Protein AF-A0A509LG43-F1 (afdb_monomer)

Secondary structure (DSSP, 8-state):
-HHHHHHHHTT--SSGGGGT--GGGHHHHHHHHHHSGGGGGSSS---HHHHHHHHHHH-

Structure (mmCIF, N/CA/C/O backbone):
data_AF-A0A50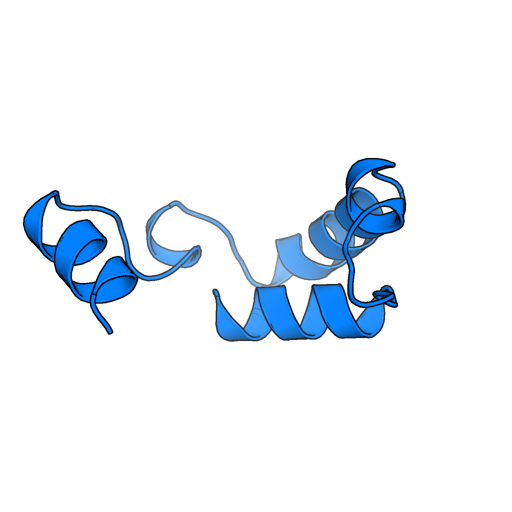9LG43-F1
#
_entry.id   AF-A0A509LG43-F1
#
loop_
_atom_site.group_PDB
_atom_site.id
_atom_site.type_symbol
_atom_site.label_atom_id
_atom_site.label_alt_id
_atom_site.label_comp_id
_atom_site.label_asym_id
_atom_site.label_entity_id
_atom_site.label_seq_id
_atom_site.pdbx_PDB_ins_code
_atom_site.Cartn_x
_atom_site.Cartn_y
_atom_site.Cartn_z
_atom_site.occupancy
_atom_site.B_iso_or_equiv
_atom_site.auth_seq_id
_atom_site.auth_comp_id
_atom_site.auth_asym_id
_atom_site.auth_atom_id
_atom_site.pdbx_PDB_model_num
ATOM 1 N N . GLU A 1 1 ? -14.940 -7.091 -6.022 1.00 87.44 1 GLU A N 1
ATOM 2 C CA . GLU A 1 1 ? -16.011 -6.931 -5.014 1.00 87.44 1 GLU A CA 1
ATOM 3 C C . GLU A 1 1 ? -15.969 -8.032 -3.961 1.00 87.44 1 GLU A C 1
ATOM 5 O O . GLU A 1 1 ? -15.663 -7.699 -2.830 1.00 87.44 1 GLU A O 1
ATOM 10 N N . ALA A 1 2 ? -16.062 -9.321 -4.318 1.00 97.69 2 ALA A N 1
ATOM 11 C CA . ALA A 1 2 ? -16.067 -10.435 -3.348 1.00 97.69 2 ALA A CA 1
ATOM 12 C C . ALA A 1 2 ? -15.001 -10.387 -2.223 1.00 97.69 2 ALA A C 1
ATOM 14 O O . ALA A 1 2 ? -15.302 -10.717 -1.079 1.00 97.69 2 ALA A O 1
ATOM 15 N N . VAL A 1 3 ? -13.764 -9.964 -2.522 1.00 97.56 3 VAL A N 1
ATOM 16 C CA . VAL A 1 3 ? -12.699 -9.809 -1.508 1.00 97.56 3 VAL A CA 1
ATOM 17 C C . VAL A 1 3 ? -13.000 -8.666 -0.529 1.00 97.56 3 VAL A C 1
ATOM 19 O O . VAL A 1 3 ? -12.820 -8.826 0.674 1.00 97.56 3 VAL A O 1
ATOM 22 N N . ALA A 1 4 ? -13.488 -7.526 -1.027 1.00 95.62 4 ALA A N 1
ATOM 23 C CA . ALA A 1 4 ? -13.837 -6.377 -0.194 1.00 95.62 4 ALA A CA 1
ATOM 24 C C . ALA A 1 4 ? -15.055 -6.680 0.694 1.00 95.62 4 ALA A C 1
ATOM 26 O O . ALA A 1 4 ? -15.033 -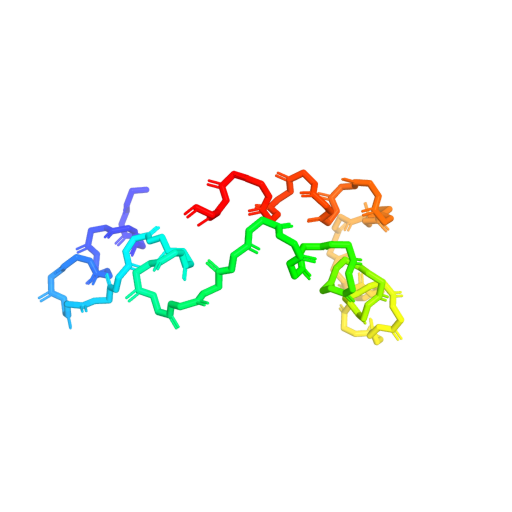6.361 1.882 1.00 95.62 4 ALA A O 1
ATOM 27 N N . ASP A 1 5 ? -16.059 -7.373 0.148 1.00 97.75 5 ASP A N 1
ATOM 28 C CA . ASP A 1 5 ? -17.256 -7.780 0.893 1.00 97.75 5 ASP A CA 1
ATOM 29 C C . ASP A 1 5 ? -16.913 -8.756 2.022 1.00 97.75 5 ASP A C 1
ATOM 31 O O . ASP A 1 5 ? -17.448 -8.663 3.127 1.00 97.75 5 ASP A O 1
ATOM 35 N N . LEU A 1 6 ? -16.007 -9.708 1.764 1.00 98.19 6 LEU A N 1
ATOM 36 C CA . LEU A 1 6 ? -15.545 -10.633 2.794 1.00 98.19 6 LEU A CA 1
ATOM 37 C C . LEU A 1 6 ? -14.820 -9.887 3.916 1.00 98.19 6 LEU A C 1
ATOM 39 O O . LEU A 1 6 ? -15.147 -10.118 5.078 1.00 98.19 6 LEU A O 1
ATOM 43 N N . ASN A 1 7 ? -13.888 -8.992 3.571 1.00 97.88 7 ASN A N 1
ATOM 44 C CA . ASN A 1 7 ? -13.146 -8.186 4.543 1.00 97.88 7 ASN A CA 1
ATOM 45 C C . ASN A 1 7 ? -14.096 -7.407 5.461 1.00 97.88 7 ASN A C 1
ATOM 47 O O . ASN A 1 7 ? -13.924 -7.429 6.677 1.00 97.88 7 ASN A O 1
ATOM 51 N N . GLU A 1 8 ? -15.137 -6.791 4.901 1.00 97.12 8 GLU A N 1
ATOM 52 C CA . GLU A 1 8 ? -16.156 -6.081 5.677 1.00 97.12 8 GLU A CA 1
ATOM 53 C C . GLU A 1 8 ? -16.942 -7.014 6.605 1.00 97.12 8 GLU A C 1
ATOM 55 O O . GLU A 1 8 ? -17.100 -6.718 7.789 1.00 97.12 8 GLU A O 1
ATOM 60 N N . ARG A 1 9 ? -17.373 -8.180 6.111 1.00 98.12 9 ARG A N 1
ATOM 61 C CA . ARG A 1 9 ? -18.140 -9.158 6.903 1.00 98.12 9 ARG A CA 1
ATOM 62 C C . ARG A 1 9 ? -17.380 -9.713 8.104 1.00 98.12 9 ARG A C 1
ATOM 64 O O . ARG A 1 9 ? -18.017 -10.083 9.087 1.00 98.12 9 ARG A O 1
ATOM 71 N N . ILE A 1 10 ? -16.054 -9.807 8.018 1.00 98.25 10 ILE A N 1
ATOM 72 C CA . ILE A 1 10 ? -15.206 -10.319 9.107 1.00 98.25 10 ILE A CA 1
ATOM 73 C C . ILE A 1 10 ? -14.519 -9.205 9.909 1.00 98.25 10 ILE A C 1
ATOM 75 O O . ILE A 1 10 ? -13.728 -9.502 10.801 1.00 98.25 10 ILE A O 1
ATOM 79 N N . GLY A 1 11 ? -14.829 -7.935 9.623 1.00 97.19 11 GLY A N 1
ATOM 80 C CA . GLY A 1 11 ? -14.360 -6.789 10.403 1.00 97.19 11 GLY A CA 1
ATOM 81 C C . GLY A 1 11 ? -12.923 -6.343 10.116 1.00 97.19 11 GLY A C 1
ATOM 82 O O . GLY A 1 11 ? -12.298 -5.744 10.990 1.00 97.19 11 GLY A O 1
ATOM 83 N N . ILE A 1 12 ? -12.381 -6.610 8.923 1.00 98.12 12 ILE A N 1
ATOM 84 C CA . ILE A 1 12 ? -11.077 -6.074 8.509 1.00 98.12 12 ILE A CA 1
ATOM 85 C C . ILE A 1 12 ? -11.219 -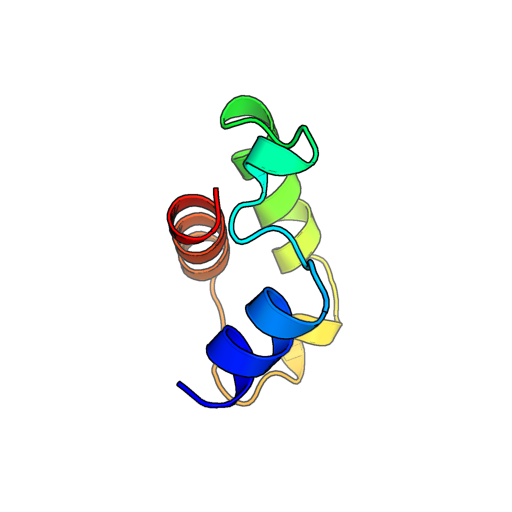4.574 8.181 1.00 98.12 12 ILE A C 1
ATOM 87 O O . ILE A 1 12 ? -12.079 -4.208 7.373 1.00 98.12 12 ILE A O 1
ATOM 91 N N . PRO A 1 13 ? -10.373 -3.696 8.759 1.00 97.12 13 PRO A N 1
ATOM 92 C CA . PRO A 1 13 ? -10.354 -2.272 8.434 1.00 97.12 13 PRO A CA 1
ATOM 93 C C . PRO A 1 13 ? -10.141 -2.011 6.936 1.00 97.12 13 PRO A C 1
ATOM 95 O O . PRO A 1 13 ? -9.349 -2.682 6.276 1.00 97.12 13 PRO A O 1
ATOM 98 N N . LYS A 1 14 ? -10.836 -1.008 6.390 1.00 96.19 14 LYS A N 1
ATOM 99 C CA . LYS A 1 14 ? -10.796 -0.670 4.956 1.00 96.19 14 LYS A CA 1
ATOM 100 C C . LYS A 1 14 ? -9.592 0.196 4.582 1.00 96.19 14 LYS A C 1
ATOM 102 O O . LYS A 1 14 ? -9.284 0.307 3.398 1.00 96.19 14 LYS A O 1
ATOM 107 N N . LYS A 1 15 ? -8.955 0.834 5.568 1.00 97.81 15 LYS A N 1
ATOM 108 C CA . LYS A 1 15 ? -7.913 1.847 5.381 1.00 97.81 15 LYS A CA 1
ATOM 109 C C . LYS A 1 15 ? -6.754 1.654 6.352 1.00 97.81 15 LYS A C 1
ATOM 111 O O . LYS A 1 15 ? -6.974 1.298 7.509 1.00 97.81 15 LYS A O 1
ATOM 116 N N . LEU A 1 16 ? -5.531 1.939 5.905 1.00 98.06 16 LEU A N 1
ATOM 117 C CA . LEU A 1 16 ? -4.329 1.832 6.742 1.00 98.06 16 LEU A CA 1
ATOM 118 C C . LEU A 1 16 ? -4.343 2.843 7.902 1.00 98.06 16 LEU A C 1
ATOM 120 O O . LEU A 1 16 ? -3.881 2.534 9.001 1.00 98.06 16 LEU A O 1
ATOM 124 N N . SER A 1 17 ? -4.958 4.011 7.705 1.00 98.12 17 SER A N 1
ATOM 125 C CA . SER A 1 17 ? -5.158 5.009 8.764 1.00 98.12 17 SER A CA 1
ATOM 126 C C . SER A 1 17 ? -5.958 4.488 9.965 1.00 98.12 17 SER A C 1
ATOM 128 O O . SER A 1 17 ? -5.714 4.902 11.097 1.00 98.12 17 SER A O 1
ATOM 130 N N . GLN A 1 18 ? -6.856 3.515 9.765 1.00 98.12 18 GLN A N 1
ATOM 131 C CA . GLN A 1 18 ? -7.636 2.896 10.848 1.00 98.12 18 GLN A CA 1
ATOM 132 C C . GLN A 1 18 ? -6.790 2.006 11.770 1.00 98.12 18 GLN A C 1
ATOM 134 O O . GLN A 1 18 ? -7.237 1.668 12.864 1.00 98.12 18 GLN A O 1
ATOM 139 N N . VAL A 1 19 ? -5.580 1.638 11.339 1.00 97.31 19 VAL A N 1
ATOM 140 C CA . VAL A 1 19 ? -4.607 0.866 12.128 1.00 97.31 19 VAL A CA 1
ATOM 141 C C . VAL A 1 19 ? -3.363 1.685 12.489 1.00 97.31 19 VAL A C 1
ATOM 143 O O . VAL A 1 19 ? -2.368 1.127 12.941 1.00 97.31 19 VAL A O 1
ATOM 146 N N . GLY A 1 20 ? -3.428 3.012 12.337 1.00 97.56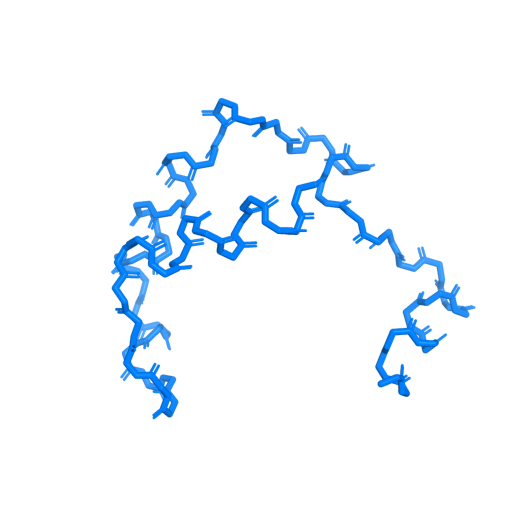 20 GLY A N 1
ATOM 147 C CA . GLY A 1 20 ? -2.411 3.942 12.832 1.00 97.56 20 GLY A CA 1
ATOM 148 C C . GLY A 1 20 ? -1.302 4.307 11.847 1.00 97.56 20 GLY A C 1
ATOM 149 O O . GLY A 1 20 ? -0.390 5.025 12.243 1.00 97.56 20 GLY A O 1
ATOM 150 N N . VAL A 1 21 ? -1.380 3.865 10.588 1.00 97.94 21 VAL A N 1
ATOM 151 C CA . VAL A 1 21 ? -0.462 4.327 9.534 1.00 97.94 21 VAL A CA 1
ATOM 152 C C . VAL A 1 21 ? -0.798 5.768 9.172 1.00 97.94 21 VAL A C 1
ATOM 154 O O . VAL A 1 21 ? -1.967 6.113 8.981 1.00 97.94 21 VAL A O 1
ATOM 157 N N . LYS A 1 22 ? 0.221 6.609 9.052 1.00 98.19 22 LYS A N 1
ATOM 158 C CA . LYS A 1 22 ? 0.084 8.022 8.708 1.00 98.19 22 LYS A CA 1
ATOM 159 C C . LYS A 1 22 ? 0.703 8.320 7.349 1.00 98.19 22 LYS A C 1
ATOM 161 O O . LYS A 1 22 ? 1.479 7.541 6.805 1.00 98.19 22 LYS A O 1
ATOM 166 N N . GLU A 1 23 ? 0.388 9.499 6.819 1.00 97.50 23 GLU A N 1
ATOM 167 C CA . GLU A 1 23 ? 0.960 9.963 5.552 1.00 97.50 23 GLU A CA 1
ATOM 168 C C . GLU A 1 23 ? 2.490 10.114 5.618 1.00 97.50 23 GLU A C 1
ATOM 170 O O . GLU A 1 23 ? 3.180 9.783 4.657 1.00 97.50 23 GLU A O 1
ATOM 175 N N . GLU A 1 24 ? 3.018 10.524 6.777 1.00 97.81 24 GLU A N 1
ATOM 176 C CA . GLU A 1 24 ? 4.461 10.644 7.041 1.00 97.81 24 GLU A CA 1
ATOM 177 C C . GLU A 1 24 ? 5.215 9.304 6.948 1.00 97.81 24 GLU A C 1
ATOM 179 O O . GLU A 1 24 ? 6.400 9.299 6.628 1.00 97.81 24 GLU A O 1
ATOM 184 N N . ASP A 1 25 ? 4.528 8.171 7.136 1.00 98.00 25 ASP A N 1
ATOM 185 C CA . ASP A 1 25 ? 5.137 6.837 7.069 1.00 98.00 25 ASP A CA 1
ATOM 186 C C . ASP A 1 25 ? 5.273 6.323 5.623 1.00 98.00 25 ASP A C 1
ATOM 188 O O . ASP A 1 25 ? 6.018 5.375 5.357 1.00 98.00 25 ASP A O 1
ATOM 192 N N . LEU A 1 26 ? 4.534 6.903 4.666 1.00 98.19 26 LEU A N 1
ATOM 193 C CA . LEU A 1 26 ? 4.381 6.308 3.334 1.00 98.19 26 LEU A CA 1
ATOM 194 C C . LEU A 1 26 ? 5.679 6.286 2.526 1.00 98.19 26 LEU A C 1
ATOM 196 O O 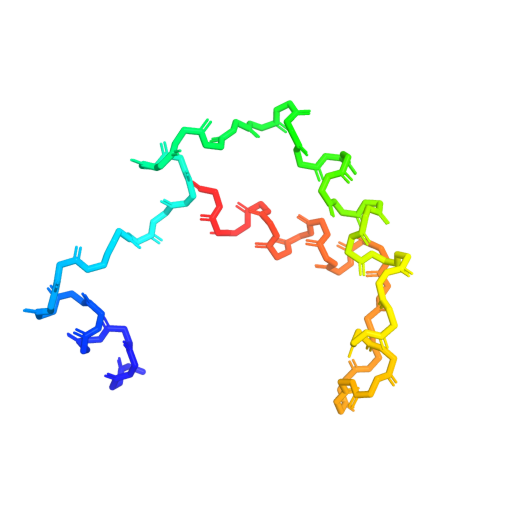. LEU A 1 26 ? 5.894 5.343 1.765 1.00 98.19 26 LEU A O 1
ATOM 200 N N . GLU A 1 27 ? 6.539 7.295 2.682 1.00 98.00 27 GLU A N 1
ATOM 201 C CA . GLU A 1 27 ? 7.820 7.329 1.971 1.00 98.00 27 GLU A CA 1
ATOM 202 C C . GLU A 1 27 ? 8.719 6.163 2.393 1.00 98.00 27 GLU A C 1
ATOM 204 O O . GLU A 1 27 ? 9.205 5.422 1.537 1.00 98.00 27 GLU A O 1
ATOM 209 N N . GLU A 1 28 ? 8.863 5.945 3.703 1.00 98.19 28 GLU A N 1
ATOM 210 C CA . GLU A 1 28 ? 9.668 4.853 4.253 1.00 98.19 28 GLU A CA 1
ATOM 211 C C . GLU A 1 28 ? 9.073 3.481 3.900 1.00 98.19 28 GLU A C 1
ATOM 213 O O . GLU A 1 28 ? 9.802 2.543 3.566 1.00 98.19 28 GLU A O 1
ATOM 218 N N . LEU A 1 29 ? 7.743 3.351 3.935 1.00 98.19 29 LEU A N 1
ATOM 219 C CA . LEU A 1 29 ? 7.057 2.119 3.546 1.00 98.19 29 LEU A CA 1
ATOM 220 C C . LEU A 1 29 ? 7.257 1.797 2.061 1.00 98.19 29 LEU A C 1
ATOM 222 O O . LEU A 1 29 ? 7.512 0.641 1.721 1.00 98.19 29 LEU A O 1
ATOM 226 N N . ALA A 1 30 ? 7.191 2.796 1.177 1.00 98.25 30 ALA A N 1
ATOM 227 C CA . ALA A 1 30 ? 7.442 2.610 -0.249 1.00 98.25 30 ALA A CA 1
ATOM 228 C C . ALA A 1 30 ? 8.900 2.209 -0.529 1.00 98.25 30 ALA A C 1
ATOM 230 O O . ALA A 1 30 ? 9.136 1.330 -1.361 1.00 98.25 30 ALA A O 1
ATOM 231 N N . ASP A 1 31 ? 9.868 2.795 0.186 1.00 98.25 31 ASP A N 1
ATOM 232 C CA . ASP A 1 31 ? 11.279 2.391 0.116 1.00 98.25 31 ASP A CA 1
ATOM 233 C C . ASP A 1 31 ? 11.475 0.937 0.543 1.00 98.25 31 ASP A C 1
ATOM 235 O O . ASP A 1 31 ? 12.066 0.142 -0.191 1.00 98.25 31 ASP A O 1
ATOM 239 N N . LYS A 1 32 ? 10.928 0.559 1.702 1.00 98.25 32 LYS A N 1
ATOM 240 C CA . LYS A 1 32 ? 11.005 -0.815 2.215 1.00 98.25 32 LYS A CA 1
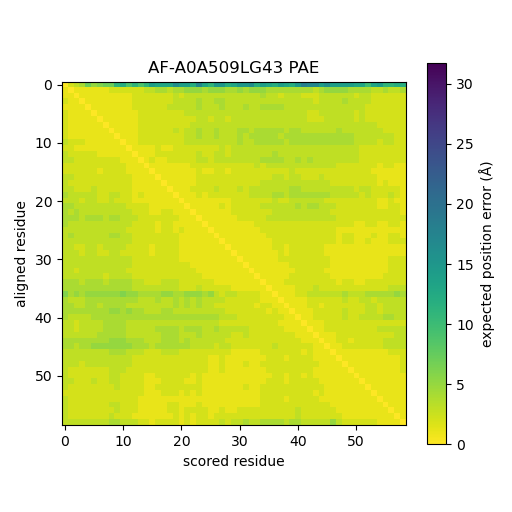ATOM 241 C C . LYS A 1 32 ? 10.358 -1.813 1.261 1.00 98.25 32 LYS A C 1
ATOM 243 O O . LYS A 1 32 ? 10.954 -2.846 0.972 1.00 98.25 32 LYS A O 1
ATOM 248 N N . ALA A 1 33 ? 9.178 -1.494 0.734 1.00 97.94 33 ALA A N 1
ATOM 249 C CA . ALA A 1 33 ? 8.471 -2.354 -0.207 1.00 97.94 33 ALA A CA 1
ATOM 250 C C . ALA A 1 33 ? 9.229 -2.526 -1.535 1.00 97.94 33 ALA A C 1
ATOM 252 O O . ALA A 1 33 ? 9.161 -3.594 -2.136 1.00 97.94 33 ALA A O 1
ATOM 253 N N . PHE A 1 34 ? 9.971 -1.509 -1.987 1.00 97.75 34 PHE A N 1
ATOM 254 C CA . PHE A 1 34 ? 10.812 -1.605 -3.184 1.00 97.75 34 PHE A CA 1
ATOM 255 C C . PHE A 1 34 ? 12.123 -2.373 -2.944 1.00 97.75 34 PHE A C 1
ATOM 257 O O . PHE A 1 34 ? 12.701 -2.923 -3.874 1.00 97.75 34 PHE A O 1
ATOM 264 N N . LEU A 1 35 ? 12.611 -2.427 -1.705 1.00 97.56 35 LEU A N 1
ATOM 265 C CA . LEU A 1 35 ? 13.766 -3.252 -1.340 1.00 97.56 35 LEU A CA 1
ATOM 266 C C . LEU A 1 35 ? 13.386 -4.719 -1.070 1.00 97.56 35 LEU A C 1
ATOM 268 O O . LEU A 1 35 ? 14.263 -5.584 -1.060 1.00 97.56 35 LEU A O 1
ATOM 272 N N . ASP A 1 36 ? 12.102 -5.011 -0.860 1.00 96.75 36 ASP A N 1
ATOM 273 C CA . ASP A 1 36 ? 11.611 -6.355 -0.565 1.00 96.75 36 ASP A CA 1
ATOM 274 C C . ASP A 1 36 ? 11.557 -7.251 -1.815 1.00 96.75 36 ASP A C 1
ATOM 276 O O . ASP A 1 36 ? 10.885 -6.963 -2.804 1.00 96.75 36 ASP A O 1
ATOM 280 N N . GLY A 1 37 ? 12.228 -8.403 -1.770 1.00 94.00 37 GLY A N 1
ATOM 281 C CA . GLY A 1 37 ? 12.320 -9.307 -2.919 1.00 94.00 37 GLY A CA 1
ATOM 282 C C . GLY A 1 37 ? 10.976 -9.843 -3.435 1.00 94.00 37 GLY A C 1
ATOM 283 O O . GLY A 1 37 ? 10.906 -10.266 -4.591 1.00 94.00 37 GLY A O 1
ATOM 284 N N . CYS A 1 38 ? 9.896 -9.805 -2.644 1.00 96.12 38 CYS A N 1
ATOM 285 C CA . CYS A 1 38 ? 8.592 -10.315 -3.068 1.00 96.12 38 CYS A CA 1
ATOM 286 C C . CYS A 1 38 ? 8.003 -9.503 -4.226 1.00 96.12 38 CYS A C 1
ATOM 288 O O . CYS A 1 38 ? 7.306 -10.065 -5.071 1.00 96.12 38 CYS A O 1
ATOM 290 N N . HIS A 1 39 ? 8.302 -8.201 -4.334 1.00 95.31 39 HIS A N 1
ATOM 291 C CA . HIS A 1 39 ? 7.777 -7.400 -5.444 1.00 95.31 39 HIS A CA 1
A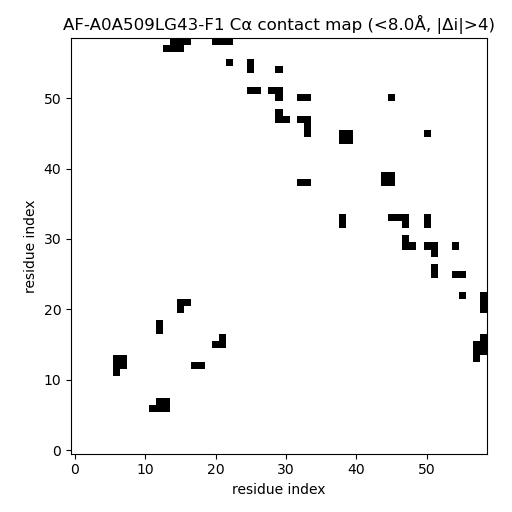TOM 292 C C . HIS A 1 39 ? 8.383 -7.820 -6.800 1.00 95.31 39 HIS A C 1
ATOM 294 O O . HIS A 1 39 ? 7.796 -7.541 -7.849 1.00 95.31 39 HIS A O 1
ATOM 300 N N . GLN A 1 40 ? 9.551 -8.479 -6.810 1.00 95.25 40 GLN A N 1
ATOM 301 C CA . GLN A 1 40 ? 10.247 -8.886 -8.038 1.00 95.25 40 GLN A CA 1
ATO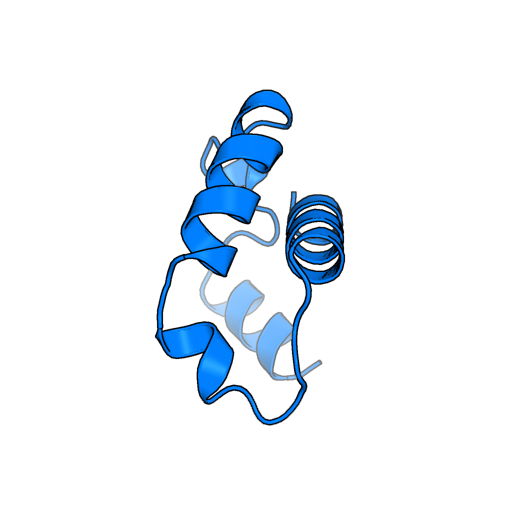M 302 C C . GLN A 1 40 ? 9.569 -10.072 -8.732 1.00 95.25 40 GLN A C 1
ATOM 304 O O . GLN A 1 40 ? 9.691 -10.225 -9.947 1.00 95.25 40 GLN A O 1
ATOM 309 N N . THR A 1 41 ? 8.842 -10.897 -7.976 1.00 96.25 41 THR A N 1
ATOM 310 C CA . THR A 1 41 ? 8.069 -12.032 -8.499 1.00 96.25 41 THR A CA 1
ATOM 311 C C . THR A 1 41 ? 6.610 -11.671 -8.786 1.00 96.25 41 THR A C 1
ATOM 313 O O . THR A 1 41 ? 5.866 -12.500 -9.311 1.00 96.25 41 THR A O 1
ATOM 316 N N . ASN A 1 42 ? 6.193 -10.433 -8.496 1.00 96.69 42 ASN A N 1
ATOM 317 C CA . ASN A 1 42 ? 4.870 -9.936 -8.850 1.00 96.69 42 ASN A CA 1
ATOM 318 C C . ASN A 1 42 ? 4.707 -9.934 -10.387 1.00 96.69 42 ASN A C 1
ATOM 320 O O . ASN A 1 42 ? 5.573 -9.404 -11.090 1.00 96.69 42 ASN A O 1
ATOM 324 N N . PRO A 1 43 ? 3.607 -10.475 -10.950 1.00 97.50 43 PRO A N 1
ATOM 325 C CA . PRO A 1 43 ? 3.421 -10.574 -12.404 1.00 97.50 43 PRO A CA 1
ATOM 326 C C . PRO A 1 43 ? 3.440 -9.216 -13.117 1.00 97.50 43 PRO A C 1
ATOM 328 O O . PRO A 1 43 ? 3.745 -9.136 -14.307 1.00 97.50 43 PRO A O 1
ATOM 331 N N . ARG A 1 44 ? 3.132 -8.135 -12.392 1.00 96.56 44 ARG A N 1
ATOM 332 C CA . ARG A 1 44 ? 3.316 -6.761 -12.851 1.00 96.56 44 ARG A CA 1
ATOM 333 C C . ARG A 1 44 ? 4.580 -6.189 -12.215 1.00 96.56 44 ARG A C 1
ATOM 335 O O . ARG A 1 44 ? 4.653 -6.079 -10.994 1.00 96.56 44 ARG A O 1
ATOM 342 N N . LYS A 1 45 ? 5.535 -5.755 -13.043 1.00 95.94 45 LYS A N 1
ATOM 343 C CA . LYS A 1 45 ? 6.702 -4.999 -12.566 1.00 95.94 45 LYS A CA 1
ATOM 344 C C . LYS A 1 45 ? 6.231 -3.732 -11.852 1.00 95.94 45 LYS A C 1
ATOM 346 O O . LYS A 1 45 ? 5.447 -2.971 -12.417 1.00 95.94 45 LYS A O 1
ATOM 351 N N . CYS A 1 46 ? 6.722 -3.530 -10.637 1.00 95.88 46 CYS A N 1
ATOM 352 C CA . CYS A 1 46 ? 6.413 -2.373 -9.808 1.00 95.88 46 CYS A CA 1
ATOM 353 C C . CYS A 1 46 ? 7.634 -1.460 -9.716 1.00 95.88 46 CYS A C 1
ATOM 355 O O . CYS A 1 46 ? 8.750 -1.926 -9.480 1.00 95.88 46 CYS A O 1
ATOM 357 N N . THR A 1 47 ? 7.414 -0.163 -9.884 1.00 97.56 47 THR A N 1
ATOM 358 C CA . THR A 1 47 ? 8.367 0.884 -9.510 1.00 97.56 47 THR A CA 1
ATOM 359 C C . THR A 1 47 ? 8.112 1.337 -8.070 1.00 97.56 47 THR A C 1
ATOM 361 O O . THR A 1 47 ? 7.038 1.096 -7.514 1.00 97.56 47 THR A O 1
ATOM 364 N N . ARG A 1 48 ? 9.070 2.048 -7.461 1.00 97.62 48 ARG A N 1
ATOM 365 C CA . ARG A 1 48 ? 8.859 2.702 -6.157 1.00 97.62 48 ARG A CA 1
ATOM 366 C C . ARG A 1 48 ? 7.649 3.648 -6.178 1.00 97.62 48 ARG A C 1
ATOM 368 O O . ARG A 1 48 ? 6.897 3.709 -5.213 1.00 97.62 48 ARG A O 1
ATOM 375 N N . GLU A 1 49 ? 7.444 4.367 -7.281 1.00 98.12 49 GLU A N 1
ATOM 376 C CA . GLU A 1 49 ? 6.316 5.291 -7.438 1.00 98.12 49 GLU A CA 1
ATOM 377 C C . GLU A 1 49 ? 4.970 4.557 -7.504 1.00 98.12 49 GLU A C 1
ATOM 379 O O . GLU A 1 49 ? 4.001 5.007 -6.892 1.00 98.12 49 GLU A O 1
ATOM 384 N N . ASP A 1 50 ? 4.911 3.391 -8.160 1.00 98.00 50 ASP A N 1
ATOM 385 C CA . ASP A 1 50 ? 3.711 2.545 -8.143 1.00 98.00 50 ASP A CA 1
ATOM 386 C C . ASP A 1 50 ? 3.343 2.144 -6.709 1.00 98.00 50 ASP A C 1
ATOM 388 O O . ASP A 1 50 ? 2.183 2.254 -6.312 1.00 98.00 50 ASP A O 1
ATOM 392 N N . LEU A 1 51 ? 4.333 1.719 -5.916 1.00 98.00 51 LEU A N 1
ATOM 393 C CA . LEU A 1 51 ? 4.136 1.327 -4.518 1.00 98.00 51 LEU A CA 1
ATOM 394 C C . LEU A 1 51 ? 3.670 2.514 -3.667 1.00 98.00 51 LEU A C 1
ATOM 396 O O . LEU A 1 51 ? 2.706 2.383 -2.914 1.00 98.00 51 LEU A O 1
ATOM 400 N N . MET A 1 52 ? 4.277 3.690 -3.845 1.00 98.31 52 MET A N 1
ATOM 401 C CA . MET A 1 52 ? 3.853 4.922 -3.172 1.00 98.31 52 MET A CA 1
ATOM 402 C C . MET A 1 52 ? 2.396 5.280 -3.499 1.00 98.31 52 MET A C 1
ATOM 404 O O . MET A 1 52 ? 1.611 5.622 -2.614 1.00 98.31 52 MET A O 1
ATOM 408 N N . ASN A 1 53 ? 2.002 5.173 -4.768 1.00 98.31 53 ASN A N 1
ATOM 409 C CA . ASN A 1 53 ? 0.637 5.468 -5.195 1.00 98.31 53 ASN A CA 1
ATOM 410 C C . ASN A 1 53 ? -0.375 4.448 -4.660 1.00 98.31 53 ASN A C 1
ATOM 412 O O . ASN A 1 53 ? -1.496 4.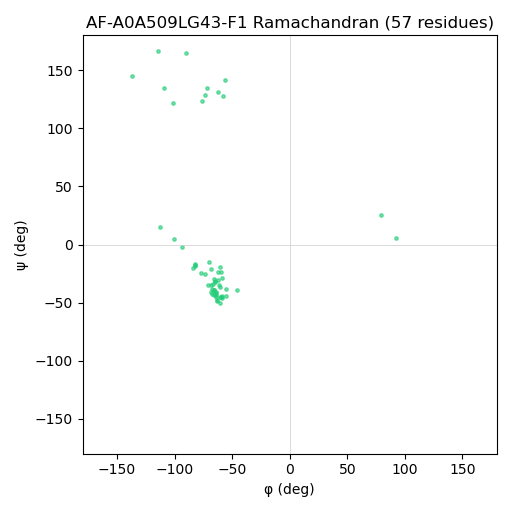831 -4.322 1.00 98.31 53 ASN A O 1
ATOM 416 N N . LEU A 1 54 ? 0.007 3.174 -4.537 1.00 98.06 54 LEU A N 1
ATOM 417 C CA . LEU A 1 54 ? -0.821 2.153 -3.890 1.00 98.06 54 LEU A CA 1
ATOM 418 C C . LEU A 1 54 ? -0.999 2.440 -2.396 1.00 98.06 54 LEU A C 1
ATOM 420 O O . LEU A 1 54 ? -2.125 2.384 -1.903 1.00 98.06 54 LEU A O 1
ATOM 424 N N . TYR A 1 55 ? 0.072 2.818 -1.695 1.00 98.25 55 TYR A N 1
ATOM 425 C CA . TYR A 1 55 ? -0.008 3.230 -0.295 1.00 98.25 55 TYR A CA 1
ATOM 426 C C . TYR A 1 55 ? -0.933 4.435 -0.100 1.00 98.25 55 TYR A C 1
ATOM 428 O O . TYR A 1 55 ? -1.800 4.392 0.767 1.00 98.25 55 TYR A O 1
ATOM 436 N N . ARG A 1 56 ? -0.837 5.465 -0.951 1.00 98.19 56 ARG A N 1
ATOM 437 C CA . ARG A 1 56 ? -1.744 6.630 -0.914 1.00 98.19 56 ARG A CA 1
ATOM 438 C C . ARG A 1 56 ? -3.211 6.261 -1.144 1.00 98.19 56 ARG A C 1
ATOM 440 O O . ARG A 1 56 ? -4.091 6.848 -0.529 1.00 98.19 56 ARG A O 1
ATOM 447 N N . GLN A 1 57 ? -3.494 5.295 -2.020 1.00 97.94 57 GLN A N 1
ATOM 448 C CA . GLN A 1 57 ? -4.864 4.814 -2.248 1.00 97.94 57 GLN A CA 1
ATOM 449 C C . GLN A 1 57 ? -5.403 4.007 -1.055 1.00 97.94 57 GLN A C 1
ATOM 451 O O . GLN A 1 57 ? -6.602 4.062 -0.754 1.00 97.94 57 GLN A O 1
ATOM 456 N N . ALA A 1 58 ? -4.524 3.260 -0.382 1.00 97.56 58 ALA A N 1
ATOM 457 C CA . ALA A 1 58 ? -4.856 2.404 0.754 1.00 97.56 58 ALA A CA 1
ATOM 458 C C . ALA A 1 58 ? -4.899 3.140 2.108 1.00 97.56 58 ALA A C 1
ATOM 460 O O . ALA A 1 58 ? -5.526 2.627 3.039 1.00 97.56 58 ALA A O 1
ATOM 461 N N . LEU A 1 59 ? -4.258 4.310 2.223 1.00 96.38 59 LEU A N 1
ATOM 462 C CA . LEU A 1 59 ? -4.287 5.170 3.414 1.00 96.38 59 LEU A CA 1
ATOM 463 C C . LEU A 1 59 ? -5.708 5.637 3.749 1.00 96.38 59 LEU A C 1
ATOM 465 O O . LEU A 1 59 ? -6.057 5.566 4.951 1.00 96.38 59 LEU A O 1
#

Radius of gyration: 13.06 Å; Cα contacts (8 Å, |Δi|>4): 44; chains: 1; bounding box: 32×23×26 Å

Mean predicted aligned error: 2.32 Å

Solvent-accessible surface area (backbone atoms only — not comparable to full-atom values): 3562 Å² total; per-residue (Å²): 106,74,69,59,55,49,36,56,75,74,67,50,78,90,33,42,43,81,76,71,51,52,79,87,48,42,63,61,51,19,53,52,52,64,70,37,72,68,50,76,73,40,95,61,86,69,52,52,65,54,45,38,52,50,47,66,73,41,68

Nearest PDB structures (foldseek):
  5br4-assembly1_B  TM=9.741E-01  e=3.957E-03  Escherichia coli
  7qnj-assembly1_BBB  TM=9.700E-01  e=4.224E-03  Escherichia coli str. K-12 substr. MG1655
  7qnf-assembly1_AAA  TM=9.793E-01  e=5.488E-03  Escherichia coli str. K-12 substr. MG1655
  7qlq-assembly1_BBB  TM=9.823E-01  e=5.859E-03  Escherichia coli str. K-12 substr. MG1655
  2bl4-assembly1_A  TM=9.770E-01  e=6.677E-03  Escherichia coli

Foldseek 3Di:
DVVVVVCVVVVNDQAPVVVPDDPVCLLVVLVVVQVDCVCVPPPDNDDSVNSSVVNVVRD

Sequence (59 aa):
EAVADLNERIGIPKKLSQVGVKEEDLEELADKAFLDGCHQTNPRKCTREDLMNLYRQAL

pLDDT: mean 97.28, std 1.59, range [87.44, 98.31]